Protein AF-A0A7X7RNG1-F1 (afdb_monomer_lite)

Radius of gyration: 21.71 Å; chains: 1; bounding box: 41×47×59 Å

pLDDT: mean 90.54, std 5.83, range [57.22, 97.44]

Sequence (178 aa):
MTYLRDGDGTWFGVASVVLYGDRRLVARTEVPAAERMRAEKMMSVKLIRPSDAFEFAYWEGVPGTASLDESAMLRQIRADLERIAPATWAALESLLQTLLTQAVQAGHREVETEALALLVKLRERQALWFNSQKLAFDAAMMQNNWKKAEKVAEFTKAVYSRVEDQRYFDVRKWKAGP

Structure (mmCIF, N/CA/C/O backbone):
data_AF-A0A7X7RNG1-F1
#
_entry.id   AF-A0A7X7RNG1-F1
#
loop_
_atom_site.group_PDB
_atom_site.id
_atom_site.type_symbol
_atom_site.label_atom_id
_atom_site.label_alt_id
_atom_site.label_comp_id
_atom_site.label_asym_id
_atom_site.label_entity_id
_atom_site.label_seq_id
_atom_site.pdbx_PDB_ins_code
_atom_site.Cartn_x
_atom_site.Cartn_y
_atom_site.Cartn_z
_atom_site.occupancy
_atom_site.B_iso_or_equiv
_atom_site.auth_seq_id
_atom_site.auth_comp_id
_atom_site.auth_asym_id
_atom_site.auth_atom_id
_atom_site.pdbx_PDB_model_num
ATOM 1 N N . MET A 1 1 ? -10.136 -14.679 11.842 1.00 82.56 1 MET A N 1
ATOM 2 C CA . MET A 1 1 ? -9.770 -15.524 13.001 1.00 82.56 1 MET A CA 1
ATOM 3 C C . MET A 1 1 ? -11.019 -16.229 13.505 1.00 82.56 1 MET A C 1
ATOM 5 O O . MET A 1 1 ? -12.048 -15.576 13.605 1.00 82.56 1 MET A O 1
ATOM 9 N N . THR A 1 2 ? -10.961 -17.528 13.789 1.00 89.12 2 THR A N 1
ATOM 10 C CA . THR A 1 2 ? -12.059 -18.266 14.440 1.00 89.12 2 THR A CA 1
ATOM 11 C C . THR A 1 2 ? -11.809 -18.350 15.940 1.00 89.12 2 THR A C 1
ATOM 13 O O . THR A 1 2 ? -10.657 -18.491 16.346 1.00 89.12 2 THR A O 1
ATOM 16 N N . TYR A 1 3 ? -12.857 -18.302 16.755 1.00 91.25 3 TYR A N 1
ATOM 17 C CA . TYR A 1 3 ? -12.753 -18.452 18.206 1.00 91.25 3 TYR A CA 1
ATOM 18 C C . TYR A 1 3 ? -13.979 -19.167 18.784 1.00 91.25 3 TYR A C 1
ATOM 20 O O . TYR A 1 3 ? -15.027 -19.251 18.142 1.00 91.25 3 TYR A O 1
ATOM 28 N N . LEU A 1 4 ? -13.827 -19.685 20.000 1.00 91.44 4 LEU A N 1
ATOM 29 C CA . LEU A 1 4 ? -14.927 -20.141 20.842 1.00 91.44 4 LEU A CA 1
ATOM 30 C C . LEU A 1 4 ? -15.048 -19.186 22.026 1.00 91.44 4 LEU A C 1
ATOM 32 O O . LEU A 1 4 ? -14.035 -18.704 22.538 1.00 91.44 4 LEU A O 1
ATOM 36 N N . ARG A 1 5 ? -16.279 -18.890 22.431 1.00 91.31 5 ARG A N 1
ATOM 37 C CA . ARG A 1 5 ? -16.569 -18.078 23.611 1.00 91.31 5 ARG A CA 1
ATOM 38 C C . ARG A 1 5 ? -17.561 -18.819 24.488 1.00 91.31 5 ARG A C 1
ATOM 40 O O . ARG A 1 5 ? -18.656 -19.143 24.032 1.00 91.31 5 ARG A O 1
ATOM 47 N N . ASP A 1 6 ? -17.175 -19.020 25.738 1.00 86.81 6 ASP A N 1
ATOM 48 C CA . ASP A 1 6 ? -18.048 -19.558 26.773 1.00 86.81 6 ASP A CA 1
ATOM 49 C C . ASP A 1 6 ? -18.677 -18.401 27.572 1.00 86.81 6 ASP A C 1
ATOM 51 O O . ASP A 1 6 ? -18.029 -17.387 27.846 1.00 86.81 6 ASP A O 1
ATOM 55 N N . GLY A 1 7 ? -19.975 -18.516 27.864 1.00 81.94 7 GLY A N 1
ATOM 56 C CA . GLY A 1 7 ? -20.811 -17.502 28.520 1.00 81.94 7 GLY A CA 1
ATOM 57 C C . GLY A 1 7 ? -22.215 -18.057 28.779 1.00 81.94 7 GLY A C 1
ATOM 58 O O . GLY A 1 7 ? -22.330 -19.148 29.331 1.00 81.94 7 GLY A O 1
ATOM 59 N N . ASP A 1 8 ? -23.272 -17.381 28.307 1.00 81.88 8 ASP A N 1
ATOM 60 C CA . ASP A 1 8 ? -24.675 -17.865 28.312 1.00 81.88 8 ASP A CA 1
ATOM 61 C C . ASP A 1 8 ? -24.913 -19.074 27.362 1.00 81.88 8 ASP A C 1
ATOM 63 O O . ASP A 1 8 ? -25.930 -19.176 26.679 1.00 81.88 8 ASP A O 1
ATOM 67 N N . GLY A 1 9 ? -23.926 -19.963 27.239 1.00 87.44 9 GLY A N 1
ATOM 68 C CA . GLY A 1 9 ? -23.791 -21.009 26.228 1.00 87.44 9 GLY A CA 1
ATOM 69 C C . GLY A 1 9 ? -22.425 -20.958 25.536 1.00 87.44 9 GLY A C 1
ATOM 70 O O . GLY A 1 9 ? -21.68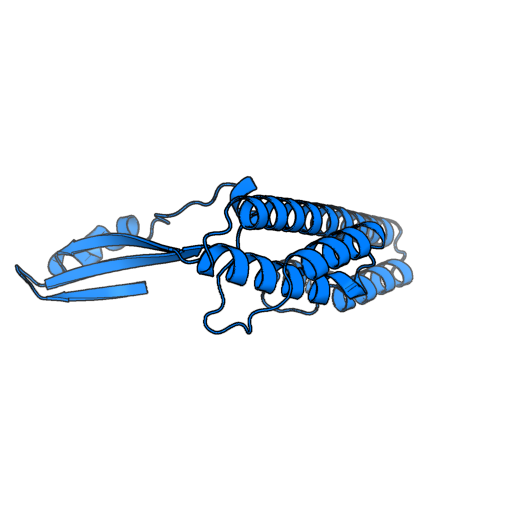2 -19.982 25.669 1.00 87.44 9 GLY A O 1
ATOM 71 N N . THR A 1 10 ? -22.091 -22.010 24.784 1.00 92.88 10 THR A N 1
ATOM 72 C CA . THR A 1 10 ? -20.878 -22.050 23.953 1.00 92.88 10 THR A CA 1
ATOM 73 C C . THR A 1 10 ? -21.188 -21.499 22.566 1.00 92.88 10 THR A C 1
ATOM 75 O O . THR A 1 10 ? -22.063 -22.003 21.855 1.00 92.88 10 THR A O 1
ATOM 78 N N . TRP A 1 11 ? -20.440 -20.477 22.166 1.00 94.88 11 TRP A N 1
ATOM 79 C CA . TRP A 1 11 ? -20.587 -19.793 20.885 1.00 94.88 11 TRP A CA 1
ATOM 80 C C . TRP A 1 11 ? -19.368 -20.037 20.007 1.00 94.88 11 TRP A C 1
ATOM 82 O O . TRP A 1 11 ? -18.230 -19.938 20.465 1.00 94.88 11 TRP A O 1
ATOM 92 N N . PHE A 1 12 ? -19.605 -20.318 18.728 1.00 93.12 12 PHE A N 1
ATOM 93 C CA . PHE A 1 12 ? -18.573 -20.313 17.700 1.00 93.12 12 PHE A CA 1
ATOM 94 C C . PHE A 1 12 ? -18.594 -18.971 16.973 1.00 93.12 12 PHE A C 1
ATOM 96 O O . PHE A 1 12 ? -19.644 -18.519 16.515 1.00 93.12 12 PHE A O 1
ATOM 103 N N . GLY A 1 13 ? -17.430 -18.335 16.868 1.00 92.06 13 GLY A N 1
ATOM 104 C CA . GLY A 1 13 ? -17.286 -16.997 16.317 1.00 92.06 13 GLY A CA 1
ATOM 105 C C . GLY A 1 13 ? -16.238 -16.903 15.217 1.00 92.06 13 GLY A C 1
ATOM 106 O O . GLY A 1 13 ? -15.207 -17.579 15.239 1.00 92.06 13 GLY A O 1
ATOM 107 N N . VAL A 1 14 ? -16.483 -16.002 14.268 1.00 91.50 14 VAL A N 1
ATOM 108 C CA . VAL A 1 14 ? -15.492 -15.521 13.303 1.00 91.50 1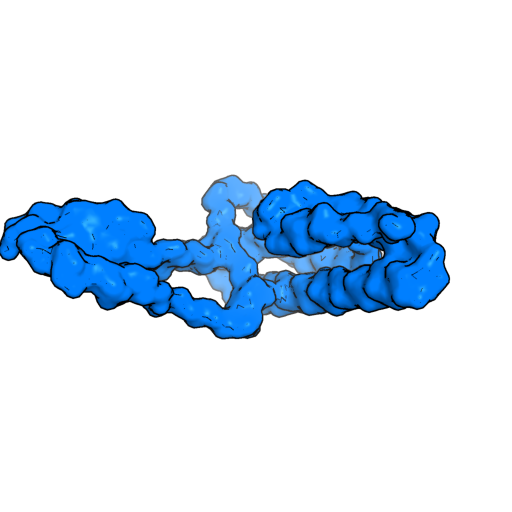4 VAL A CA 1
ATOM 109 C C . VAL A 1 14 ? -15.305 -14.026 13.528 1.00 91.50 14 VAL A C 1
ATOM 111 O O . VAL A 1 14 ? -16.267 -13.260 13.525 1.00 91.50 14 VAL A O 1
ATOM 114 N N . ALA A 1 15 ? -14.056 -13.606 13.717 1.00 90.25 15 ALA A N 1
ATOM 115 C CA . ALA A 1 15 ? -13.657 -12.209 13.810 1.00 90.25 15 ALA A CA 1
ATOM 116 C C . ALA A 1 15 ? -12.804 -11.809 12.600 1.00 90.25 15 ALA A C 1
ATOM 118 O O . ALA A 1 15 ? -11.804 -12.467 12.282 1.00 90.25 15 ALA A O 1
ATOM 119 N N . SER A 1 16 ? -13.185 -10.705 11.960 1.00 89.75 16 SER A N 1
ATOM 120 C CA . SER A 1 16 ? -12.352 -9.958 11.015 1.00 89.75 16 SER A CA 1
ATOM 121 C C . SER A 1 16 ? -11.767 -8.753 11.743 1.00 89.75 16 SER A C 1
ATOM 123 O O . SER A 1 16 ? -12.518 -7.980 12.338 1.00 89.75 16 SER A O 1
ATOM 125 N N . VAL A 1 17 ? -10.442 -8.614 11.718 1.00 88.75 17 VAL A N 1
ATOM 126 C CA . VAL A 1 17 ? -9.714 -7.538 12.401 1.00 88.75 17 VAL A CA 1
ATOM 127 C C . VAL A 1 17 ? -8.978 -6.718 11.353 1.00 88.75 17 VAL A C 1
ATOM 129 O O . VAL A 1 17 ? -8.293 -7.292 10.511 1.00 88.75 17 VAL A O 1
ATOM 132 N N . VAL A 1 18 ? -9.124 -5.397 11.416 1.00 89.56 18 VAL A N 1
ATOM 133 C CA . VAL A 1 18 ? -8.377 -4.432 10.602 1.00 89.56 18 VAL A CA 1
ATOM 134 C C . VAL A 1 18 ? -7.773 -3.397 11.541 1.00 89.56 18 VAL A C 1
ATOM 136 O O . VAL A 1 18 ? -8.473 -2.872 12.411 1.00 89.56 18 VAL A O 1
ATOM 139 N N . LEU A 1 19 ? -6.483 -3.115 11.384 1.00 89.38 19 LEU A N 1
ATOM 140 C CA . LEU A 1 19 ? -5.840 -1.973 12.025 1.00 89.38 19 LEU A CA 1
ATOM 141 C C . LEU A 1 19 ? -5.803 -0.826 11.016 1.00 89.38 19 LEU A C 1
ATOM 143 O O . LEU A 1 19 ? -5.532 -1.042 9.842 1.00 89.38 19 LEU A O 1
ATOM 147 N N . TYR A 1 20 ? -6.141 0.379 11.454 1.00 90.25 20 TYR A N 1
ATOM 148 C CA . TYR A 1 20 ? -6.076 1.574 10.622 1.00 90.25 20 TYR A CA 1
ATOM 149 C C . TYR A 1 20 ? -5.672 2.760 11.490 1.00 90.25 20 TYR A C 1
ATOM 151 O O . TYR A 1 20 ? -6.419 3.153 12.390 1.00 90.25 20 TYR A O 1
ATOM 159 N N . GLY A 1 21 ? -4.477 3.293 11.243 1.00 89.19 21 GLY A N 1
ATOM 160 C CA . GLY A 1 21 ? -3.832 4.247 12.139 1.00 89.19 21 GLY A CA 1
ATOM 161 C C . GLY A 1 21 ? -3.687 3.682 13.552 1.00 89.19 21 GLY A C 1
ATOM 162 O O . GLY A 1 21 ? -3.088 2.624 13.742 1.00 89.19 21 GLY A O 1
ATOM 163 N N . ASP A 1 22 ? -4.268 4.368 14.535 1.00 85.44 22 ASP A N 1
ATOM 164 C CA . ASP A 1 22 ? -4.345 3.952 15.943 1.00 85.44 22 ASP A CA 1
ATOM 165 C C . ASP A 1 22 ? -5.601 3.125 16.278 1.00 85.44 22 ASP A C 1
ATOM 167 O O . ASP A 1 22 ? -5.793 2.691 17.418 1.00 85.44 22 ASP A O 1
ATOM 171 N N . ARG A 1 23 ? -6.479 2.888 15.298 1.00 87.62 23 ARG A N 1
ATOM 172 C CA . ARG A 1 23 ? -7.769 2.231 15.513 1.00 87.62 23 ARG A CA 1
ATOM 173 C C . ARG A 1 23 ? -7.698 0.755 15.180 1.00 87.62 23 ARG A C 1
ATOM 175 O O . ARG A 1 23 ? -7.147 0.340 14.163 1.00 87.62 23 ARG A O 1
ATOM 182 N N . ARG A 1 24 ? -8.374 -0.044 16.004 1.00 90.25 24 ARG A N 1
ATOM 183 C CA . ARG A 1 24 ? -8.664 -1.451 15.726 1.00 90.25 24 ARG A CA 1
ATOM 184 C C . ARG A 1 24 ? -10.148 -1.616 15.437 1.00 90.25 24 ARG A C 1
ATOM 186 O O . ARG A 1 24 ? -10.982 -1.429 16.319 1.00 90.25 24 ARG A O 1
ATOM 193 N N . LEU A 1 25 ? -10.466 -2.006 14.210 1.00 90.62 25 LEU A N 1
ATOM 194 C CA . LEU A 1 25 ? -11.817 -2.328 13.771 1.00 90.62 25 LEU A CA 1
ATOM 195 C C . LEU A 1 25 ? -12.012 -3.842 13.851 1.00 90.62 25 LEU A C 1
ATOM 197 O O . LEU A 1 25 ? -11.222 -4.605 13.293 1.00 90.62 25 LEU A O 1
ATOM 201 N N . VAL A 1 26 ? -13.056 -4.281 14.557 1.00 91.38 26 VAL A N 1
ATOM 202 C CA . VAL A 1 26 ? -13.367 -5.705 14.728 1.00 91.38 26 VAL A CA 1
ATOM 203 C C . VAL A 1 26 ? -14.817 -5.963 14.339 1.00 91.38 26 VAL A C 1
ATOM 205 O O . VAL A 1 26 ? -15.736 -5.518 15.021 1.00 91.38 26 VAL A O 1
ATOM 208 N N . ALA A 1 27 ? -15.018 -6.729 13.269 1.00 91.25 27 ALA A N 1
ATOM 209 C CA . ALA A 1 27 ? -16.323 -7.266 12.902 1.00 91.25 27 ALA A CA 1
ATOM 210 C C . ALA A 1 27 ? -16.413 -8.718 13.375 1.00 91.25 27 ALA A C 1
ATOM 212 O O . ALA A 1 27 ? -15.574 -9.543 13.003 1.00 91.25 27 ALA A O 1
ATOM 213 N N . ARG A 1 28 ? -17.410 -9.023 14.211 1.00 91.25 28 ARG A N 1
ATOM 214 C CA . ARG A 1 28 ? -17.633 -10.359 14.776 1.00 91.25 28 ARG A CA 1
ATOM 215 C C . ARG A 1 28 ? -18.976 -10.902 14.325 1.00 91.25 28 ARG A C 1
ATOM 217 O O . ARG A 1 28 ? -19.973 -10.186 14.353 1.00 91.25 28 ARG A O 1
ATOM 224 N N . THR A 1 29 ? -18.997 -12.179 13.982 1.00 91.62 29 THR A N 1
ATOM 225 C CA . THR A 1 29 ? -20.226 -12.946 13.786 1.00 91.62 29 THR A CA 1
ATOM 226 C C . THR A 1 29 ? -20.138 -14.191 14.645 1.00 91.62 29 THR A C 1
ATOM 228 O O . THR A 1 29 ? -19.157 -14.928 14.554 1.00 91.62 29 THR A O 1
ATOM 231 N N . GLU A 1 30 ? -21.148 -14.403 15.484 1.00 93.12 30 GLU A N 1
ATOM 232 C CA . GLU A 1 30 ? -21.242 -15.532 16.408 1.00 93.12 30 GLU A CA 1
ATOM 233 C C . GLU A 1 30 ? -22.513 -16.335 16.124 1.00 93.12 30 GLU A C 1
ATOM 235 O O . GLU A 1 30 ? -23.550 -15.772 15.772 1.00 93.12 30 GLU A O 1
ATOM 240 N N . VAL A 1 31 ? -22.426 -17.651 16.298 1.00 94.06 31 VAL A N 1
ATOM 241 C CA . VAL A 1 31 ? -23.566 -18.576 16.299 1.00 94.06 31 VAL A CA 1
ATOM 242 C C . VAL A 1 31 ? -23.424 -19.549 17.469 1.00 94.06 31 VAL A C 1
ATOM 244 O O . VAL A 1 31 ? -22.295 -19.796 17.911 1.00 94.06 31 VAL A O 1
ATOM 247 N N . PRO A 1 32 ? -24.521 -20.138 17.974 1.00 94.81 32 PRO A N 1
ATOM 248 C CA . PRO A 1 32 ? -24.416 -21.225 18.937 1.00 94.81 32 PRO A CA 1
ATOM 249 C C . PRO A 1 32 ? -23.520 -22.330 18.373 1.00 94.81 32 PRO A C 1
ATOM 251 O O . PRO A 1 32 ? -23.663 -22.714 17.211 1.00 94.81 32 PRO A O 1
ATOM 254 N N . ALA A 1 33 ? -22.589 -22.852 19.170 1.00 93.50 33 ALA A N 1
ATOM 255 C CA . ALA A 1 33 ? -21.594 -23.805 18.678 1.00 93.50 33 ALA A CA 1
ATOM 256 C C . ALA A 1 33 ? -22.229 -25.083 18.102 1.00 93.50 33 ALA A C 1
ATOM 258 O O . ALA A 1 33 ? -21.712 -25.640 17.133 1.00 93.50 33 ALA A O 1
ATOM 259 N N . ALA A 1 34 ? -23.389 -25.486 18.633 1.00 94.19 34 ALA A N 1
ATOM 260 C CA . ALA A 1 34 ? -24.188 -26.597 18.117 1.00 94.19 34 ALA A CA 1
ATOM 261 C C . ALA A 1 34 ? -24.645 -26.397 16.655 1.00 94.19 34 ALA A C 1
ATOM 263 O O . ALA A 1 34 ? -24.812 -27.368 15.923 1.00 94.19 34 ALA A O 1
ATOM 264 N N . GLU A 1 35 ? -24.792 -25.150 16.203 1.00 93.94 35 GLU A N 1
ATOM 265 C CA . GLU A 1 35 ? -25.262 -24.798 14.857 1.00 93.94 35 GLU A CA 1
ATOM 266 C C . GLU A 1 35 ? -24.115 -24.464 13.887 1.00 93.94 35 GLU A C 1
ATOM 268 O O . GLU A 1 35 ? -24.361 -24.136 12.724 1.00 93.94 35 GLU A O 1
ATOM 273 N N . ARG A 1 36 ? -22.849 -24.579 14.321 1.00 91.25 36 ARG A N 1
ATOM 274 C CA . ARG A 1 36 ? -21.664 -24.221 13.519 1.00 91.25 36 ARG A CA 1
ATOM 275 C C . ARG A 1 36 ? -21.704 -24.813 12.111 1.00 91.25 36 ARG A C 1
ATOM 277 O O . ARG A 1 36 ? -21.492 -24.089 11.143 1.00 91.25 36 ARG A O 1
ATOM 284 N N . MET A 1 37 ? -21.964 -26.117 12.002 1.00 90.75 37 MET A N 1
ATOM 285 C CA . MET A 1 37 ? -21.961 -26.819 10.712 1.00 90.75 37 MET A CA 1
ATOM 286 C C . MET A 1 37 ? -23.040 -26.280 9.769 1.00 90.75 37 MET A C 1
ATOM 288 O O . MET A 1 37 ? -22.822 -26.196 8.565 1.00 90.75 37 MET A O 1
ATOM 292 N N . ARG A 1 38 ? -24.195 -25.867 10.306 1.00 93.06 38 ARG A N 1
ATOM 293 C CA . ARG A 1 38 ? -25.280 -25.288 9.502 1.00 93.06 38 ARG A CA 1
ATOM 294 C C . ARG A 1 38 ? -24.973 -23.853 9.079 1.00 93.06 38 ARG A C 1
ATOM 296 O O . ARG A 1 38 ? -25.357 -23.437 7.989 1.00 93.06 38 ARG A O 1
ATOM 303 N N . ALA A 1 39 ? -24.269 -23.104 9.925 1.00 90.38 39 ALA A N 1
ATOM 304 C CA . ALA A 1 39 ? -23.951 -21.699 9.699 1.00 90.38 39 ALA A CA 1
ATOM 305 C C . ALA A 1 39 ? -22.640 -21.452 8.928 1.00 90.38 39 ALA A C 1
ATOM 307 O O . ALA A 1 39 ? -22.366 -20.307 8.572 1.00 90.38 39 ALA A O 1
ATOM 308 N N . GLU A 1 40 ? -21.841 -22.484 8.639 1.00 87.69 40 GLU A N 1
ATOM 309 C CA . GLU A 1 40 ? -20.485 -22.360 8.080 1.00 87.69 40 GLU A CA 1
ATOM 310 C C . GLU A 1 40 ? -20.413 -21.434 6.855 1.00 87.69 40 GLU A C 1
ATOM 312 O O . GLU A 1 40 ? -19.618 -20.490 6.822 1.00 87.69 40 GLU A O 1
ATOM 317 N N . LYS A 1 41 ? -21.304 -21.636 5.876 1.00 87.62 41 LYS A N 1
ATOM 318 C CA . LYS A 1 41 ? -21.345 -20.812 4.659 1.00 87.62 41 LYS A CA 1
ATOM 319 C C . LYS A 1 41 ? -21.624 -19.341 4.969 1.00 87.62 41 LYS A C 1
ATOM 321 O O . LYS A 1 41 ? -20.971 -18.468 4.403 1.00 87.62 41 LYS A O 1
ATOM 326 N N . MET A 1 42 ? -22.559 -19.056 5.872 1.00 86.19 42 MET A N 1
ATOM 327 C CA . MET A 1 42 ? -22.893 -17.687 6.277 1.00 86.19 42 MET A CA 1
ATOM 328 C C . MET A 1 42 ? -21.724 -17.024 7.015 1.00 86.19 42 MET A C 1
ATOM 330 O O . MET A 1 42 ? -21.412 -15.863 6.765 1.00 86.19 42 MET A O 1
ATOM 334 N N . MET A 1 43 ? -21.032 -17.775 7.871 1.00 85.88 43 MET A N 1
ATOM 335 C CA . MET A 1 43 ? -19.886 -17.276 8.636 1.00 85.88 43 MET A CA 1
ATOM 336 C C . MET A 1 43 ? -18.621 -17.074 7.791 1.00 85.88 43 MET A C 1
ATOM 338 O O . MET A 1 43 ? -17.714 -16.362 8.215 1.00 85.88 43 MET A O 1
ATOM 342 N N . SER A 1 44 ? -18.555 -17.665 6.594 1.00 82.56 44 SER A N 1
ATOM 343 C CA . SER A 1 44 ? -17.440 -17.481 5.652 1.00 82.56 44 SER A CA 1
ATOM 344 C C . SER A 1 44 ? -17.467 -16.143 4.893 1.00 82.56 44 SER A C 1
ATOM 346 O O . SER A 1 44 ? -16.516 -15.807 4.184 1.00 82.56 44 SER A O 1
ATOM 348 N N . VAL A 1 45 ? -18.545 -15.360 5.019 1.00 83.69 45 VAL A N 1
ATOM 349 C CA . VAL A 1 45 ? -18.702 -14.088 4.303 1.00 83.69 45 VAL A CA 1
ATOM 350 C C . VAL A 1 45 ? -17.733 -13.037 4.851 1.00 83.69 45 VAL A C 1
ATOM 352 O O . VAL A 1 45 ? -17.645 -12.807 6.056 1.00 83.69 45 VAL A O 1
ATOM 355 N N . LYS A 1 46 ? -17.029 -12.336 3.952 1.00 81.31 46 LYS A N 1
ATOM 356 C CA . LYS A 1 46 ? -16.207 -11.171 4.314 1.00 81.31 46 LYS A CA 1
ATOM 357 C C . LYS A 1 46 ? -17.100 -10.048 4.849 1.00 81.31 46 LYS A C 1
ATOM 359 O O . LYS A 1 46 ? -17.863 -9.457 4.084 1.00 81.31 46 LYS A O 1
ATOM 364 N N . LEU A 1 47 ? -16.969 -9.753 6.142 1.00 83.06 47 LEU A N 1
ATOM 365 C CA . LEU A 1 47 ? -17.754 -8.726 6.841 1.00 83.06 47 LEU A CA 1
ATOM 366 C C . LEU A 1 47 ? -17.236 -7.304 6.607 1.00 83.06 47 LEU A C 1
ATOM 368 O O . LEU A 1 47 ? -17.995 -6.348 6.713 1.00 83.06 47 LEU A O 1
ATOM 372 N N . ILE A 1 48 ? -15.947 -7.163 6.296 1.00 86.31 48 ILE A N 1
ATOM 373 C CA . ILE A 1 48 ? -15.311 -5.875 6.020 1.00 86.31 48 ILE A CA 1
ATOM 374 C C . ILE A 1 48 ? -14.953 -5.836 4.538 1.00 86.31 48 ILE A C 1
ATOM 376 O O . ILE A 1 48 ? -14.306 -6.753 4.023 1.00 86.31 48 ILE A O 1
ATOM 380 N N . ARG A 1 49 ? -15.391 -4.775 3.857 1.00 86.31 49 ARG A N 1
ATOM 381 C CA . ARG A 1 49 ? -15.037 -4.478 2.468 1.00 86.31 49 ARG A CA 1
ATOM 382 C C . ARG A 1 49 ? -14.459 -3.063 2.409 1.00 86.31 49 ARG A C 1
ATOM 384 O O . ARG A 1 49 ? -15.225 -2.122 2.618 1.00 86.31 49 ARG A O 1
ATOM 391 N N . PRO A 1 50 ? -13.143 -2.905 2.196 1.00 85.19 50 PRO A N 1
ATOM 392 C CA . PRO A 1 50 ? -12.569 -1.588 1.961 1.00 85.19 50 PRO A CA 1
ATOM 393 C C . PRO A 1 50 ? -13.101 -1.022 0.639 1.00 85.19 50 PRO A C 1
ATOM 395 O O . PRO A 1 50 ? -13.417 -1.778 -0.279 1.00 85.19 50 PRO A O 1
ATOM 398 N N . SER A 1 51 ? -13.234 0.300 0.558 1.00 88.81 51 SER A N 1
ATOM 399 C CA . SER A 1 51 ? -13.422 0.983 -0.724 1.00 88.81 51 SER A CA 1
ATOM 400 C C . SER A 1 51 ? -12.081 1.111 -1.447 1.00 88.81 51 SER A C 1
ATOM 402 O O . SER A 1 51 ? -11.036 1.120 -0.801 1.00 88.81 51 SER A O 1
ATOM 404 N N . ASP A 1 52 ? -12.098 1.307 -2.763 1.00 83.94 52 ASP A N 1
ATOM 405 C CA . ASP A 1 52 ? -10.865 1.500 -3.541 1.00 83.94 52 ASP A CA 1
ATOM 406 C C . ASP A 1 52 ? -10.037 2.687 -3.014 1.00 83.94 52 ASP A C 1
ATOM 408 O O . ASP A 1 52 ? -8.820 2.610 -2.873 1.00 83.94 52 ASP A O 1
ATOM 412 N N . ALA A 1 53 ? -10.705 3.778 -2.618 1.00 84.62 53 ALA A N 1
ATOM 413 C CA . ALA A 1 53 ? -10.048 4.932 -2.002 1.00 84.62 53 ALA A CA 1
ATOM 414 C C . ALA A 1 53 ? -9.361 4.583 -0.666 1.00 84.62 53 ALA A C 1
ATOM 416 O O . ALA A 1 53 ? -8.321 5.152 -0.332 1.00 84.62 53 ALA A O 1
ATOM 417 N N . PHE A 1 54 ? -9.922 3.636 0.094 1.00 87.81 54 PHE A N 1
ATOM 418 C CA . PHE A 1 54 ? -9.328 3.176 1.345 1.00 87.81 54 PHE A CA 1
ATOM 419 C C . PHE A 1 54 ? -8.017 2.421 1.107 1.00 87.81 54 PHE A C 1
ATOM 421 O O . PHE A 1 54 ? -7.112 2.540 1.924 1.00 87.81 54 PHE A O 1
ATOM 428 N N . GLU A 1 55 ? -7.865 1.699 -0.007 1.00 86.00 55 GLU A N 1
ATOM 429 C CA . GLU A 1 55 ? -6.623 0.971 -0.308 1.00 86.00 55 GLU A CA 1
ATOM 430 C C . GLU A 1 55 ? -5.421 1.918 -0.434 1.00 86.00 55 GLU A C 1
ATOM 432 O O . GLU A 1 55 ? -4.352 1.654 0.120 1.00 86.00 55 GLU A O 1
ATOM 437 N N . PHE A 1 56 ? -5.605 3.076 -1.076 1.00 90.12 56 PHE A N 1
ATOM 438 C CA . PHE A 1 56 ? -4.555 4.093 -1.183 1.00 90.12 56 PHE A CA 1
ATOM 439 C C . PHE A 1 56 ? -4.269 4.787 0.147 1.00 90.12 56 PHE A C 1
ATOM 441 O O . PHE A 1 56 ? -3.118 5.123 0.421 1.00 90.12 56 PHE A O 1
ATOM 448 N N . ALA A 1 57 ? -5.283 4.971 0.989 1.00 91.69 57 ALA A N 1
ATOM 449 C CA . ALA A 1 57 ? -5.146 5.633 2.282 1.00 91.69 57 ALA A CA 1
ATOM 450 C C . ALA A 1 57 ? -4.707 4.689 3.414 1.00 91.69 57 ALA A C 1
ATOM 452 O O . ALA A 1 57 ? -4.339 5.159 4.483 1.00 91.69 57 ALA A O 1
ATOM 453 N N . TYR A 1 58 ? -4.744 3.370 3.221 1.00 91.31 58 TYR A N 1
ATOM 454 C CA . TYR A 1 58 ? -4.537 2.407 4.300 1.00 91.31 58 TYR A CA 1
ATOM 455 C C . TYR A 1 58 ? -3.131 2.482 4.909 1.00 91.31 58 TYR A C 1
ATOM 457 O O . TYR A 1 58 ? -2.119 2.354 4.219 1.00 91.31 58 TYR A O 1
ATOM 465 N N . TRP A 1 59 ? -3.056 2.620 6.225 1.00 92.31 59 TRP A N 1
ATOM 466 C CA . TRP A 1 59 ? -1.805 2.546 6.966 1.00 92.31 59 TRP A CA 1
ATOM 467 C C . TRP A 1 59 ? -2.068 2.011 8.371 1.00 92.31 59 TRP A C 1
ATOM 469 O O . TRP A 1 59 ? -3.167 2.163 8.910 1.00 92.31 59 TRP A O 1
ATOM 479 N N . GLU A 1 60 ? -1.051 1.400 8.969 1.00 90.31 60 GLU A N 1
ATOM 480 C CA . GLU A 1 60 ? -1.087 0.921 10.349 1.00 90.31 60 GLU A CA 1
ATOM 481 C C . GLU A 1 60 ? -0.066 1.702 11.175 1.00 90.31 60 GLU A C 1
ATOM 483 O O . GLU A 1 60 ? 1.073 1.891 10.742 1.00 90.31 60 GLU A O 1
ATOM 488 N N . GLY A 1 61 ? -0.475 2.185 12.349 1.00 84.69 61 GLY A N 1
ATOM 489 C CA . GLY A 1 61 ? 0.430 2.884 13.253 1.00 84.69 61 GLY A CA 1
ATOM 490 C C . GLY A 1 61 ? 1.425 1.931 13.906 1.00 84.69 61 GLY A C 1
ATOM 491 O O . GLY A 1 61 ? 1.057 0.837 14.336 1.00 84.69 61 GLY A O 1
ATOM 492 N N . VAL A 1 62 ? 2.681 2.368 14.022 1.00 80.19 62 VAL A N 1
ATOM 493 C CA . VAL A 1 62 ? 3.745 1.600 14.684 1.00 80.19 62 VAL A CA 1
ATOM 494 C C . VAL A 1 62 ? 3.994 2.183 16.080 1.00 80.19 62 VAL A C 1
ATOM 496 O O . VAL A 1 62 ? 4.537 3.278 16.200 1.00 80.19 62 VAL A O 1
ATOM 499 N N . PRO A 1 63 ? 3.611 1.501 17.172 1.00 72.75 63 PRO A N 1
ATOM 500 C CA . PRO A 1 63 ? 3.836 2.024 18.516 1.00 72.75 63 PRO A CA 1
ATOM 501 C C . PRO A 1 63 ? 5.327 2.252 18.797 1.00 72.75 63 PRO A C 1
ATOM 503 O O . PRO A 1 63 ? 6.168 1.451 18.395 1.00 72.75 63 PRO A O 1
ATOM 506 N N . GLY A 1 64 ? 5.653 3.310 19.544 1.00 70.00 64 GLY A N 1
ATOM 507 C CA . GLY A 1 64 ? 7.019 3.543 20.029 1.00 70.00 64 GLY A CA 1
ATOM 508 C C . GLY A 1 64 ? 7.986 4.166 19.017 1.00 70.00 64 GLY A C 1
ATOM 509 O O . GLY A 1 64 ? 9.195 4.128 19.235 1.00 70.00 64 GLY A O 1
ATOM 510 N N . THR A 1 65 ? 7.491 4.759 17.929 1.00 70.44 65 THR A N 1
ATOM 511 C CA . THR A 1 65 ? 8.309 5.604 17.050 1.00 70.44 65 THR A CA 1
ATOM 512 C C . THR A 1 65 ? 8.878 6.795 17.817 1.00 70.44 65 THR A C 1
ATOM 514 O O . THR A 1 65 ? 8.139 7.520 18.484 1.00 70.44 65 THR A O 1
ATOM 517 N N . ALA A 1 66 ? 10.191 7.016 17.706 1.00 73.38 66 ALA A N 1
ATOM 518 C CA . ALA A 1 66 ? 10.841 8.197 18.267 1.00 73.38 66 ALA A CA 1
ATOM 519 C C . ALA A 1 66 ? 10.191 9.469 17.711 1.00 73.38 66 ALA A C 1
ATOM 521 O O . ALA A 1 66 ? 9.891 9.518 16.521 1.00 73.38 66 ALA A O 1
ATOM 522 N N . SER A 1 67 ? 9.984 10.482 18.555 1.00 78.44 67 SER A N 1
ATOM 523 C CA . SER A 1 67 ? 9.482 11.791 18.123 1.00 78.44 67 SER A CA 1
ATOM 524 C C . SER A 1 67 ? 10.565 12.539 17.339 1.00 78.44 67 SER A C 1
ATOM 526 O O . SER A 1 67 ? 11.718 12.606 17.768 1.00 78.44 67 SER A O 1
ATOM 528 N N . LEU A 1 68 ? 10.200 13.063 16.172 1.00 83.94 68 LEU A N 1
ATOM 529 C CA . LEU A 1 68 ? 11.053 13.795 15.237 1.00 83.94 68 LEU A CA 1
ATOM 530 C C . LEU A 1 68 ? 10.370 15.122 14.889 1.00 83.94 68 LEU A C 1
ATOM 532 O O . LEU A 1 68 ? 9.186 15.314 15.156 1.00 83.94 68 LEU A O 1
ATOM 536 N N . ASP A 1 69 ? 11.114 16.043 14.278 1.00 91.50 69 ASP A N 1
ATOM 537 C CA . ASP A 1 69 ? 10.556 17.313 13.807 1.00 91.50 69 ASP A CA 1
ATOM 538 C C . ASP A 1 69 ? 9.618 17.087 12.603 1.00 91.50 69 ASP A C 1
ATOM 540 O O . ASP A 1 69 ? 10.063 16.922 11.461 1.00 91.50 69 ASP A O 1
ATOM 544 N N . GLU A 1 70 ? 8.308 17.117 12.867 1.00 91.31 70 GLU A N 1
ATOM 545 C CA . GLU A 1 70 ? 7.242 16.956 11.872 1.00 91.31 70 GLU A CA 1
ATOM 546 C C . GLU A 1 70 ? 7.354 17.965 10.718 1.00 91.31 70 GLU A C 1
ATOM 548 O O . GLU A 1 70 ? 7.131 17.616 9.558 1.00 91.31 70 GLU A O 1
ATOM 553 N N . SER A 1 71 ? 7.755 19.209 11.002 1.00 91.12 71 SER A N 1
ATOM 554 C CA . SER A 1 71 ? 7.866 20.267 9.989 1.00 91.12 71 SER A CA 1
ATOM 555 C C . SER A 1 71 ? 9.063 20.051 9.066 1.00 91.12 71 SER A C 1
ATOM 557 O O . SER A 1 71 ? 9.008 20.356 7.868 1.00 91.12 71 SER A O 1
ATOM 559 N N . ALA A 1 72 ? 10.173 19.538 9.597 1.00 93.19 72 ALA A N 1
ATOM 560 C CA . ALA A 1 72 ? 11.297 19.103 8.776 1.00 93.19 72 ALA A CA 1
ATOM 561 C C . ALA A 1 72 ? 10.922 17.878 7.928 1.00 93.19 72 ALA A C 1
ATOM 563 O O . ALA A 1 72 ? 11.203 17.862 6.728 1.00 93.19 72 ALA A O 1
ATOM 564 N N . MET A 1 73 ? 10.226 16.901 8.517 1.00 93.75 73 MET A N 1
ATOM 565 C CA . MET A 1 73 ? 9.782 15.696 7.815 1.00 93.75 73 MET A CA 1
ATOM 566 C C . MET A 1 73 ? 8.811 16.005 6.677 1.00 93.75 73 MET A C 1
ATOM 568 O O . MET A 1 73 ? 9.033 15.541 5.563 1.00 93.75 73 MET A O 1
ATOM 572 N N . LEU A 1 74 ? 7.791 16.838 6.900 1.00 94.75 74 LEU A N 1
ATOM 573 C CA . LEU A 1 74 ? 6.865 17.264 5.846 1.00 94.75 74 LEU A CA 1
ATOM 574 C C . LEU A 1 74 ? 7.594 17.934 4.678 1.00 94.75 74 LEU A C 1
ATOM 576 O O . LEU A 1 74 ? 7.338 17.611 3.517 1.00 94.75 74 LEU A O 1
ATOM 580 N N . ARG A 1 75 ? 8.539 18.841 4.962 1.00 93.69 75 ARG A N 1
ATOM 581 C CA . ARG A 1 75 ? 9.345 19.494 3.916 1.00 93.69 75 ARG A CA 1
ATOM 582 C C . ARG A 1 75 ? 10.169 18.483 3.121 1.00 93.69 75 ARG A C 1
ATOM 584 O O . ARG A 1 75 ? 10.181 18.561 1.893 1.00 93.69 75 ARG A O 1
ATOM 591 N N . GLN A 1 76 ? 10.803 17.533 3.806 1.00 92.81 76 GLN A N 1
ATOM 592 C CA . GLN A 1 76 ? 11.581 16.471 3.172 1.00 92.81 76 GLN A CA 1
ATOM 593 C C . GLN A 1 76 ? 10.699 15.580 2.290 1.00 92.81 76 GLN A C 1
ATOM 595 O O . GLN A 1 76 ? 11.000 15.396 1.114 1.00 92.81 76 GLN A O 1
ATOM 600 N N . ILE A 1 77 ? 9.566 15.103 2.816 1.00 94.44 77 ILE A N 1
ATOM 601 C CA . ILE A 1 77 ? 8.609 14.259 2.089 1.00 94.44 77 ILE A CA 1
ATOM 602 C C . ILE A 1 77 ? 8.117 14.970 0.829 1.00 94.44 77 ILE A C 1
ATOM 604 O O . ILE A 1 77 ? 8.106 14.371 -0.243 1.00 94.44 77 ILE A O 1
ATOM 608 N N . ARG A 1 78 ? 7.730 16.249 0.929 1.00 93.62 78 ARG A N 1
ATOM 609 C CA . ARG A 1 78 ? 7.282 17.034 -0.231 1.00 93.62 78 ARG A CA 1
ATOM 610 C C . ARG A 1 78 ? 8.377 17.123 -1.300 1.00 93.62 78 ARG A C 1
ATOM 612 O O . ARG A 1 78 ? 8.087 16.918 -2.477 1.00 93.62 78 ARG A O 1
ATOM 619 N N . ALA A 1 79 ? 9.622 17.391 -0.907 1.00 91.31 79 ALA A N 1
ATOM 620 C CA . ALA A 1 79 ? 10.746 17.478 -1.838 1.00 91.31 79 ALA A CA 1
ATOM 621 C C . ALA A 1 79 ? 11.060 16.127 -2.508 1.00 91.31 79 ALA A C 1
ATOM 623 O O . ALA A 1 79 ? 11.241 16.068 -3.728 1.00 91.31 79 ALA A O 1
ATOM 624 N N . ASP A 1 80 ? 11.073 15.041 -1.735 1.00 91.12 80 ASP A N 1
ATOM 625 C CA . ASP A 1 80 ? 11.333 13.686 -2.232 1.00 91.12 80 ASP A CA 1
ATOM 626 C C . ASP A 1 80 ? 10.218 13.188 -3.149 1.00 91.12 80 ASP A C 1
ATOM 628 O O . ASP A 1 80 ? 10.478 12.510 -4.147 1.00 91.12 80 ASP A O 1
ATOM 632 N N . LEU A 1 81 ? 8.974 13.571 -2.849 1.00 90.44 81 LEU A N 1
ATOM 633 C CA . LEU A 1 81 ? 7.838 13.263 -3.697 1.00 90.44 81 LEU A CA 1
ATOM 634 C C . LEU A 1 81 ? 7.961 13.968 -5.051 1.00 90.44 81 LEU A C 1
ATOM 636 O O . LEU A 1 81 ? 7.592 13.379 -6.054 1.00 90.44 81 LEU A O 1
ATOM 640 N N . GLU A 1 82 ? 8.502 15.181 -5.151 1.00 86.50 82 GLU A N 1
ATOM 641 C CA . GLU A 1 82 ? 8.689 15.830 -6.460 1.00 86.50 82 GLU A CA 1
ATOM 642 C C . GLU A 1 82 ? 9.867 15.248 -7.264 1.00 86.50 82 GLU A C 1
ATOM 644 O O . GLU A 1 82 ? 9.810 15.197 -8.491 1.00 86.50 82 GLU A O 1
ATOM 649 N N . ARG A 1 83 ? 10.902 14.715 -6.603 1.00 83.69 83 ARG A N 1
ATOM 650 C CA . ARG A 1 83 ? 12.095 14.125 -7.255 1.00 83.69 83 ARG A CA 1
ATOM 651 C C . ARG A 1 83 ? 12.009 12.606 -7.423 1.00 83.69 83 ARG A C 1
ATOM 653 O O . ARG A 1 83 ? 13.029 11.917 -7.432 1.00 83.69 83 ARG A O 1
ATOM 660 N N . ILE A 1 84 ? 10.792 12.078 -7.507 1.00 77.69 84 ILE A N 1
ATOM 661 C CA . ILE A 1 84 ? 10.530 10.671 -7.226 1.00 77.69 84 ILE A CA 1
ATOM 662 C C . ILE A 1 84 ? 11.224 9.723 -8.215 1.00 77.69 84 ILE A C 1
ATOM 664 O O . ILE A 1 84 ? 10.996 9.766 -9.424 1.00 77.69 84 ILE A O 1
ATOM 668 N N . ALA A 1 85 ? 12.045 8.821 -7.683 1.00 85.56 85 ALA A N 1
ATOM 669 C CA . ALA A 1 85 ? 12.610 7.703 -8.423 1.00 85.56 85 ALA A CA 1
ATOM 670 C C . ALA A 1 85 ? 12.090 6.396 -7.809 1.00 85.56 85 ALA A C 1
ATOM 672 O O . ALA A 1 85 ? 11.942 6.328 -6.588 1.00 85.56 85 ALA A O 1
ATOM 673 N N . PRO A 1 86 ? 11.859 5.331 -8.598 1.00 87.50 86 PRO A N 1
ATOM 674 C CA . PRO A 1 86 ? 11.353 4.066 -8.063 1.00 87.50 86 PRO A CA 1
ATOM 675 C C . PRO A 1 86 ? 12.171 3.503 -6.888 1.00 87.50 86 PRO A C 1
ATOM 677 O O . PRO A 1 86 ? 11.619 2.917 -5.962 1.00 87.50 86 PRO A O 1
ATOM 680 N N . ALA A 1 87 ? 13.484 3.752 -6.882 1.00 86.31 87 ALA A N 1
ATOM 681 C CA . ALA A 1 87 ? 14.389 3.323 -5.819 1.00 86.31 87 ALA A CA 1
ATOM 682 C C . ALA A 1 87 ? 14.136 4.000 -4.454 1.00 86.31 87 ALA A C 1
ATOM 684 O O . ALA A 1 87 ? 14.516 3.440 -3.429 1.00 86.31 87 ALA A O 1
ATOM 685 N N . THR A 1 88 ? 13.513 5.184 -4.409 1.00 88.94 88 THR A N 1
ATOM 686 C CA . THR A 1 88 ? 13.315 5.946 -3.159 1.00 88.94 88 THR A CA 1
ATOM 687 C C . THR A 1 88 ? 11.947 5.724 -2.516 1.00 88.94 88 THR A C 1
ATOM 689 O O . THR A 1 88 ? 11.747 6.098 -1.362 1.00 88.94 88 THR A O 1
ATOM 692 N N . TRP A 1 89 ? 11.008 5.074 -3.210 1.00 91.44 89 TRP A N 1
ATOM 693 C CA . TRP A 1 89 ? 9.634 4.880 -2.732 1.00 91.44 89 TRP A CA 1
ATOM 694 C C . TRP A 1 89 ? 9.541 4.164 -1.394 1.00 91.44 89 TRP A C 1
ATOM 696 O O . TRP A 1 89 ? 8.803 4.595 -0.516 1.00 91.44 89 TRP A O 1
ATOM 706 N N . ALA A 1 90 ? 10.314 3.094 -1.235 1.00 88.12 90 ALA A N 1
ATOM 707 C CA . ALA A 1 90 ? 10.344 2.288 -0.024 1.00 88.12 90 ALA A CA 1
ATOM 708 C C . ALA A 1 90 ? 10.756 3.103 1.218 1.00 88.12 90 ALA A C 1
ATOM 710 O O . ALA A 1 90 ? 10.214 2.887 2.306 1.00 88.12 90 ALA A O 1
ATOM 711 N N . ALA A 1 91 ? 11.703 4.031 1.050 1.00 89.50 91 ALA A N 1
ATOM 712 C CA . ALA A 1 91 ? 12.156 4.932 2.104 1.00 89.50 91 ALA A CA 1
ATOM 713 C C . ALA A 1 91 ? 11.130 6.044 2.368 1.00 89.50 91 ALA A C 1
ATOM 715 O O . ALA A 1 91 ? 10.811 6.323 3.521 1.00 89.50 91 ALA A O 1
ATOM 716 N N . LEU A 1 92 ? 10.558 6.623 1.307 1.00 93.06 92 LEU A N 1
ATOM 717 C CA . LEU A 1 92 ? 9.547 7.674 1.413 1.00 93.06 92 LEU A CA 1
ATOM 718 C C . LEU A 1 92 ? 8.263 7.182 2.101 1.00 93.06 92 LEU A C 1
ATOM 720 O O . LEU A 1 92 ? 7.720 7.884 2.949 1.00 93.06 92 LEU A O 1
ATOM 724 N N . GLU A 1 93 ? 7.804 5.965 1.795 1.00 91.88 93 GLU A N 1
ATOM 725 C CA . GLU A 1 93 ? 6.649 5.357 2.469 1.00 91.88 93 GLU A CA 1
ATOM 726 C C . GLU A 1 93 ? 6.923 5.122 3.960 1.00 91.88 93 GLU A C 1
ATOM 728 O O . GLU A 1 93 ? 6.070 5.415 4.793 1.00 91.88 93 GLU A O 1
ATOM 733 N N . SER A 1 94 ? 8.133 4.675 4.316 1.00 90.25 94 SER A N 1
ATOM 734 C CA . SER A 1 94 ? 8.526 4.520 5.722 1.00 90.25 94 SER A CA 1
ATOM 735 C C . SER A 1 94 ? 8.555 5.861 6.462 1.00 90.25 94 SER A C 1
ATOM 737 O O . SER A 1 94 ? 8.136 5.930 7.614 1.00 90.25 94 SER A O 1
ATOM 739 N N . LEU A 1 95 ? 9.026 6.929 5.812 1.00 92.44 95 LEU A N 1
ATOM 740 C CA . LEU A 1 95 ? 9.044 8.271 6.394 1.00 92.44 95 LEU A CA 1
ATOM 741 C C . LEU A 1 95 ? 7.622 8.817 6.604 1.00 92.44 95 LEU A C 1
ATOM 743 O O . LEU A 1 95 ? 7.328 9.379 7.658 1.00 92.44 95 LEU A O 1
ATOM 747 N N . LEU A 1 96 ? 6.728 8.592 5.635 1.00 94.31 96 LEU A N 1
ATOM 748 C CA . LEU A 1 96 ? 5.303 8.924 5.733 1.00 94.31 96 LEU A CA 1
ATOM 749 C C . LEU A 1 96 ? 4.604 8.166 6.868 1.00 94.31 96 LEU A C 1
ATOM 751 O O . LEU A 1 96 ? 3.847 8.773 7.618 1.00 94.31 96 LEU A O 1
ATOM 755 N N . GLN A 1 97 ? 4.875 6.867 7.029 1.00 92.31 97 GLN A N 1
ATOM 756 C CA . GLN A 1 97 ? 4.319 6.065 8.126 1.00 92.31 97 GLN A CA 1
ATOM 757 C C . GLN A 1 97 ? 4.774 6.571 9.499 1.00 92.31 97 GLN A C 1
ATOM 759 O O . GLN A 1 97 ? 3.960 6.650 10.422 1.00 92.31 97 GLN A O 1
ATOM 764 N N . THR A 1 98 ? 6.044 6.963 9.633 1.00 92.50 98 THR A N 1
ATOM 765 C CA . THR A 1 98 ? 6.559 7.578 10.866 1.00 92.50 98 THR A CA 1
ATOM 766 C C . THR A 1 98 ? 5.849 8.898 11.159 1.00 92.50 98 THR A C 1
ATOM 768 O O . THR A 1 98 ? 5.385 9.090 12.280 1.00 92.50 98 THR A O 1
ATOM 771 N N . LEU A 1 99 ? 5.697 9.774 10.155 1.00 94.06 99 LEU A N 1
ATOM 772 C CA . LEU A 1 99 ? 4.997 11.053 10.315 1.00 94.06 99 LEU A CA 1
ATOM 773 C C . LEU A 1 99 ? 3.532 10.857 10.720 1.00 94.06 99 LEU A C 1
ATOM 775 O O . LEU A 1 99 ? 3.064 11.493 11.656 1.00 94.06 99 LEU A O 1
ATOM 779 N N . LEU A 1 100 ? 2.816 9.960 10.036 1.00 94.56 100 LEU A N 1
ATOM 780 C CA . LEU A 1 100 ? 1.420 9.635 10.341 1.00 94.56 100 LEU A CA 1
ATOM 781 C C . LEU A 1 100 ? 1.267 9.109 11.768 1.00 94.56 100 LEU A C 1
ATOM 783 O O . LEU A 1 100 ? 0.379 9.536 12.502 1.00 94.56 100 LEU A O 1
ATOM 787 N N . THR A 1 101 ? 2.164 8.213 12.178 1.00 92.75 101 THR A N 1
ATOM 788 C CA . THR A 1 101 ? 2.164 7.651 13.529 1.00 92.75 101 THR A CA 1
ATOM 789 C C . THR A 1 101 ? 2.372 8.738 14.584 1.00 92.75 101 THR A C 1
ATOM 791 O O . THR A 1 101 ? 1.616 8.787 15.554 1.00 92.75 101 THR A O 1
ATOM 794 N N . GLN A 1 102 ? 3.350 9.628 14.386 1.00 92.38 102 GLN A N 1
ATOM 795 C CA . GLN A 1 102 ? 3.615 10.755 15.287 1.00 92.38 102 GLN A CA 1
ATOM 796 C C . GLN A 1 102 ? 2.426 11.713 15.362 1.00 92.38 102 GLN A C 1
ATOM 798 O O . GLN A 1 102 ? 1.952 12.005 16.458 1.00 92.38 102 GLN A O 1
ATOM 803 N N . ALA A 1 103 ? 1.893 12.123 14.209 1.00 92.56 103 ALA A N 1
ATOM 804 C CA . ALA A 1 103 ? 0.788 13.068 14.137 1.00 92.56 103 ALA A CA 1
ATOM 805 C C . ALA A 1 103 ? -0.468 12.532 14.838 1.00 92.56 103 ALA A C 1
ATOM 807 O O . ALA A 1 103 ? -1.128 13.266 15.573 1.00 92.56 103 ALA A O 1
ATOM 808 N N . VAL A 1 104 ? -0.780 11.241 14.674 1.00 92.06 104 VAL A N 1
ATOM 809 C CA . VAL A 1 104 ? -1.908 10.610 15.375 1.00 92.06 104 VAL A CA 1
ATOM 810 C C . VAL A 1 104 ? -1.662 10.525 16.879 1.00 92.06 104 VAL A C 1
ATOM 812 O O . VAL A 1 104 ? -2.553 10.873 17.651 1.00 92.06 104 VAL A O 1
ATOM 815 N N . GLN A 1 105 ? -0.464 10.119 17.309 1.00 90.00 105 GLN A N 1
ATOM 816 C CA . GLN A 1 105 ? -0.118 10.035 18.735 1.00 90.00 105 GLN A CA 1
ATOM 817 C C . GLN A 1 105 ? -0.145 11.405 19.427 1.00 90.00 105 GLN A C 1
ATOM 819 O O . GLN A 1 105 ? -0.576 11.500 20.574 1.00 90.00 105 GLN A O 1
ATOM 824 N N . ALA A 1 106 ? 0.282 12.461 18.732 1.00 90.12 106 ALA A N 1
ATOM 825 C CA . ALA A 1 106 ? 0.266 13.836 19.226 1.00 90.12 106 ALA A CA 1
ATOM 826 C C . ALA A 1 106 ? -1.097 14.537 19.053 1.00 90.12 106 ALA A C 1
ATOM 828 O O . ALA A 1 106 ? -1.320 15.611 19.610 1.00 90.12 106 ALA A O 1
ATOM 829 N N . GLY A 1 107 ? -2.029 13.949 18.294 1.00 90.81 107 GLY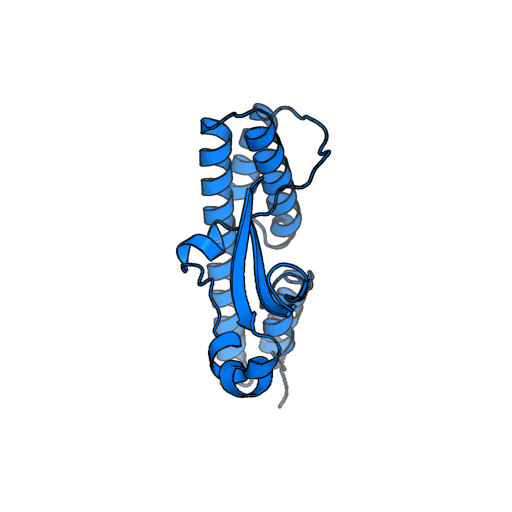 A N 1
ATOM 830 C CA . GLY A 1 107 ? -3.328 14.551 17.982 1.00 90.81 107 GLY A CA 1
ATOM 831 C C . GLY A 1 107 ? -3.265 15.708 16.973 1.00 90.81 107 GLY A C 1
ATOM 832 O O . GLY A 1 107 ? -4.212 16.492 16.878 1.00 90.81 107 GLY A O 1
ATOM 833 N N . HIS A 1 108 ? -2.181 15.824 16.204 1.00 93.75 108 HIS A N 1
ATOM 834 C CA . HIS A 1 108 ? -1.964 16.865 15.198 1.00 93.75 108 HIS A CA 1
ATOM 835 C C . HIS A 1 108 ? -2.750 16.576 13.906 1.00 93.75 108 HIS A C 1
ATOM 837 O O . HIS A 1 108 ? -2.213 16.103 12.904 1.00 93.75 108 HIS A O 1
ATOM 843 N N . ARG A 1 109 ? -4.054 16.882 13.918 1.00 93.56 109 ARG A N 1
ATOM 844 C CA . ARG A 1 109 ? -4.994 16.562 12.823 1.00 93.56 109 ARG A CA 1
ATOM 845 C C . ARG A 1 109 ? -4.622 17.144 11.459 1.00 93.56 109 ARG A C 1
ATOM 847 O O . ARG A 1 109 ? -4.875 16.505 10.438 1.00 93.56 109 ARG A O 1
ATOM 854 N N . GLU A 1 110 ? -4.045 18.341 11.422 1.00 94.94 110 GLU A N 1
ATOM 855 C CA . GLU A 1 110 ? -3.633 18.976 10.163 1.00 94.94 110 GLU A CA 1
ATOM 856 C C . GLU A 1 110 ? -2.476 18.209 9.512 1.00 94.94 110 GLU A C 1
ATOM 858 O O . GLU A 1 110 ? -2.545 17.869 8.331 1.00 94.94 110 GLU A O 1
ATOM 863 N N . VAL A 1 111 ? -1.467 17.845 10.310 1.00 95.19 111 VAL A N 1
ATOM 864 C CA . VAL A 1 111 ? -0.313 17.050 9.871 1.00 95.19 111 VAL A CA 1
ATOM 865 C C . VAL A 1 111 ? -0.746 15.646 9.455 1.00 95.19 111 VAL A C 1
ATOM 867 O O . VAL A 1 111 ? -0.316 15.164 8.410 1.00 95.19 111 VAL A O 1
ATOM 870 N N . GLU A 1 112 ? -1.640 15.009 10.220 1.00 94.50 112 GLU A N 1
ATOM 871 C CA . GLU A 1 112 ? -2.233 13.709 9.875 1.00 94.50 112 GLU A CA 1
ATOM 872 C C . GLU A 1 112 ? -2.903 13.758 8.493 1.00 94.50 112 GLU A C 1
ATOM 874 O O . GLU A 1 112 ? -2.615 12.931 7.627 1.00 94.50 112 GLU A O 1
ATOM 879 N N . THR A 1 113 ? -3.767 14.754 8.273 1.00 95.25 113 THR A N 1
ATOM 880 C CA . THR A 1 113 ? -4.510 14.924 7.015 1.00 95.25 113 THR A CA 1
ATOM 881 C C . THR A 1 113 ? -3.559 15.131 5.840 1.00 95.25 113 THR A C 1
ATOM 883 O O . THR A 1 113 ? -3.726 14.523 4.780 1.00 95.25 113 THR A O 1
ATOM 886 N N . GLU A 1 114 ? -2.538 15.967 6.022 1.00 96.12 114 GLU A N 1
ATOM 887 C CA . GLU A 1 114 ? -1.573 16.250 4.970 1.00 96.12 114 GLU A CA 1
ATOM 888 C C . GLU A 1 114 ? -0.695 15.034 4.647 1.00 96.12 114 GLU A C 1
ATOM 890 O O . GLU A 1 114 ? -0.530 14.673 3.478 1.00 96.12 114 GLU A O 1
ATOM 895 N N . ALA A 1 115 ? -0.166 14.363 5.670 1.00 95.81 115 ALA A N 1
ATOM 896 C CA . ALA A 1 115 ? 0.642 13.164 5.499 1.00 95.81 115 ALA A CA 1
ATOM 897 C C . ALA A 1 115 ? -0.155 12.050 4.802 1.00 95.81 115 ALA A C 1
ATOM 899 O O . ALA A 1 115 ? 0.376 11.364 3.925 1.00 95.81 115 ALA A O 1
ATOM 900 N N . LEU A 1 116 ? -1.448 11.915 5.115 1.00 95.69 116 LEU A N 1
ATOM 901 C CA . LEU A 1 116 ? -2.332 10.953 4.460 1.00 95.69 116 LEU A CA 1
ATOM 902 C C . LEU A 1 116 ? -2.523 11.282 2.974 1.00 95.69 116 LEU A C 1
ATOM 904 O O . LEU A 1 116 ? -2.420 10.394 2.127 1.00 95.69 116 LEU A O 1
ATOM 908 N N . ALA A 1 117 ? -2.736 12.555 2.634 1.00 96.06 117 ALA A N 1
ATOM 909 C CA . ALA A 1 117 ? -2.842 12.990 1.242 1.00 96.06 117 ALA A CA 1
ATOM 910 C C . ALA A 1 117 ? -1.544 12.723 0.453 1.00 96.06 117 ALA A C 1
ATOM 912 O O . ALA A 1 117 ? -1.587 12.288 -0.701 1.00 96.06 117 ALA A O 1
ATOM 913 N N . LEU A 1 118 ? -0.381 12.928 1.079 1.00 96.50 118 LEU A N 1
ATOM 914 C CA . LEU A 1 118 ? 0.922 12.629 0.478 1.00 96.50 118 LEU A CA 1
ATOM 915 C C . LEU A 1 118 ? 1.138 11.119 0.281 1.00 96.50 118 LEU A C 1
ATOM 917 O O . LEU A 1 118 ? 1.679 10.719 -0.753 1.00 96.50 118 LEU A O 1
ATOM 921 N N . LEU A 1 119 ? 0.673 10.279 1.213 1.00 95.88 119 LEU A N 1
ATOM 922 C CA . LEU A 1 119 ? 0.694 8.819 1.076 1.00 95.88 119 LEU A CA 1
ATOM 923 C C . LEU A 1 119 ? -0.167 8.340 -0.098 1.00 95.88 119 LEU A C 1
ATOM 925 O O . LEU A 1 119 ? 0.291 7.528 -0.905 1.00 95.88 119 LEU A O 1
ATOM 929 N N . VAL A 1 120 ? -1.380 8.880 -0.232 1.00 95.56 120 VAL A N 1
ATOM 930 C CA . VAL A 1 120 ? -2.263 8.591 -1.372 1.00 95.56 120 VAL A CA 1
ATOM 931 C C . VAL A 1 120 ? -1.571 8.973 -2.683 1.00 95.56 120 VAL A C 1
ATOM 933 O O . VAL A 1 120 ? -1.411 8.123 -3.560 1.00 95.56 120 VAL A O 1
ATOM 936 N N . LYS A 1 121 ? -1.043 10.202 -2.782 1.00 95.25 121 LYS A N 1
ATOM 937 C CA . LYS A 1 121 ? -0.329 10.695 -3.975 1.00 95.25 121 LYS A CA 1
ATOM 938 C C . LYS A 1 121 ? 0.891 9.831 -4.329 1.00 95.25 121 LYS A C 1
ATOM 940 O O . LYS A 1 121 ? 1.162 9.594 -5.508 1.00 95.25 121 LYS A O 1
ATOM 945 N N . LEU A 1 122 ? 1.639 9.344 -3.334 1.00 94.81 122 LEU A N 1
ATOM 946 C CA . LEU A 1 122 ? 2.740 8.398 -3.546 1.00 94.81 122 LEU A CA 1
ATOM 947 C C . LEU A 1 122 ? 2.233 7.109 -4.202 1.00 94.81 122 LEU A C 1
ATOM 949 O O . LEU A 1 122 ? 2.766 6.683 -5.229 1.00 94.81 122 LEU A O 1
ATOM 953 N N . ARG A 1 123 ? 1.201 6.493 -3.630 1.00 93.69 123 ARG A N 1
ATOM 954 C CA . ARG A 1 123 ? 0.686 5.198 -4.090 1.00 93.69 123 ARG A CA 1
ATOM 955 C C . ARG A 1 123 ? 0.010 5.275 -5.455 1.00 93.69 123 ARG A C 1
ATOM 957 O O . ARG A 1 123 ? 0.205 4.365 -6.259 1.00 93.69 123 ARG A O 1
ATOM 964 N N . GLU A 1 124 ? -0.679 6.369 -5.768 1.00 93.44 124 GLU A N 1
ATOM 965 C CA . GLU A 1 124 ? -1.195 6.644 -7.118 1.00 93.44 124 GLU A CA 1
ATOM 966 C C . GLU A 1 124 ? -0.066 6.652 -8.159 1.00 93.44 124 GLU A C 1
ATOM 968 O O . GLU A 1 124 ? -0.160 6.000 -9.202 1.00 93.44 124 GLU A O 1
ATOM 973 N N . ARG A 1 125 ? 1.051 7.329 -7.858 1.00 93.25 125 ARG A N 1
ATOM 974 C CA . ARG A 1 125 ? 2.225 7.368 -8.744 1.00 93.25 125 ARG A CA 1
ATOM 975 C C . ARG A 1 125 ? 2.877 5.999 -8.902 1.00 93.25 125 ARG A C 1
ATOM 977 O O . ARG A 1 125 ? 3.238 5.627 -10.018 1.00 93.25 125 ARG A O 1
ATOM 984 N N . GLN A 1 126 ? 2.999 5.236 -7.816 1.00 93.94 126 GLN A N 1
ATOM 985 C CA . GLN A 1 126 ? 3.499 3.863 -7.882 1.00 93.94 126 GLN A CA 1
ATOM 986 C C . GLN A 1 126 ? 2.587 2.981 -8.753 1.00 93.94 126 GLN A C 1
ATOM 988 O O . GLN A 1 126 ? 3.081 2.221 -9.582 1.00 93.94 126 GLN A O 1
ATOM 993 N N . ALA A 1 127 ? 1.263 3.081 -8.593 1.00 93.06 127 ALA A N 1
ATOM 994 C CA . ALA A 1 127 ? 0.298 2.317 -9.383 1.00 93.06 127 ALA A CA 1
ATOM 995 C C . ALA A 1 127 ? 0.389 2.664 -10.876 1.00 93.06 127 ALA A C 1
ATOM 997 O O . ALA A 1 127 ? 0.495 1.768 -11.715 1.00 93.06 127 ALA A O 1
ATOM 998 N N . LEU A 1 128 ? 0.433 3.957 -11.212 1.00 94.31 128 LEU A N 1
ATOM 999 C CA . LEU A 1 128 ? 0.601 4.425 -12.588 1.00 94.31 128 LEU A CA 1
ATOM 1000 C C . LEU A 1 128 ? 1.911 3.921 -13.203 1.00 94.31 128 LEU A C 1
ATOM 1002 O O . LEU A 1 128 ? 1.922 3.426 -14.333 1.00 94.31 128 LEU A O 1
ATOM 1006 N N . TRP A 1 129 ? 3.011 3.990 -12.453 1.00 95.44 129 TRP A N 1
ATOM 1007 C CA . TRP A 1 129 ? 4.296 3.493 -12.925 1.00 95.44 129 TRP A CA 1
ATOM 1008 C C . TRP A 1 129 ? 4.279 1.978 -13.144 1.00 95.44 129 TRP A C 1
ATOM 1010 O O . TRP A 1 129 ? 4.681 1.523 -14.215 1.00 95.44 129 TRP A O 1
ATOM 1020 N N . PHE A 1 130 ? 3.757 1.194 -12.199 1.00 95.75 130 PHE A N 1
ATOM 1021 C CA . PHE A 1 130 ? 3.641 -0.258 -12.354 1.00 95.75 130 PHE A CA 1
ATOM 1022 C C . PHE A 1 130 ? 2.813 -0.635 -13.588 1.00 95.75 130 PHE A C 1
ATOM 1024 O O . PHE A 1 130 ? 3.237 -1.467 -14.390 1.00 95.75 130 PHE A O 1
ATOM 1031 N N . ASN A 1 131 ? 1.678 0.038 -13.794 1.00 96.12 131 ASN A N 1
ATOM 1032 C CA . ASN A 1 131 ? 0.839 -0.160 -14.974 1.00 96.12 131 ASN A CA 1
ATOM 1033 C C . ASN A 1 131 ? 1.596 0.163 -16.270 1.00 96.12 131 ASN A C 1
ATOM 1035 O O . ASN A 1 131 ? 1.490 -0.584 -17.241 1.00 96.12 131 ASN A O 1
ATOM 1039 N N . SER A 1 132 ? 2.418 1.218 -16.282 1.00 96.56 132 SER A N 1
ATOM 1040 C CA . SER A 1 132 ? 3.262 1.531 -17.442 1.00 96.56 132 SER A CA 1
ATOM 1041 C C . SER A 1 132 ? 4.325 0.458 -17.713 1.00 96.56 132 SER A C 1
ATOM 1043 O O . SER A 1 132 ? 4.560 0.120 -18.873 1.00 96.56 132 SER A O 1
ATOM 1045 N N . GLN A 1 133 ? 4.926 -0.131 -16.670 1.00 97.12 133 GLN A N 1
ATOM 1046 C CA . GLN A 1 133 ? 5.873 -1.239 -16.833 1.00 97.12 133 GLN A CA 1
ATOM 1047 C C . GLN A 1 133 ? 5.182 -2.490 -17.368 1.00 97.12 133 GLN A C 1
ATOM 1049 O O . GLN A 1 133 ? 5.720 -3.149 -18.255 1.00 97.12 133 GLN A O 1
ATOM 1054 N N . LYS A 1 134 ? 3.968 -2.782 -16.890 1.00 96.88 134 LYS A N 1
ATOM 1055 C CA . LYS A 1 134 ? 3.167 -3.904 -17.385 1.00 96.88 134 LYS A CA 1
ATOM 1056 C C . LYS A 1 134 ? 2.874 -3.755 -18.879 1.00 96.88 134 LYS A C 1
ATOM 1058 O O . LYS A 1 134 ? 3.158 -4.665 -19.647 1.00 96.88 134 LYS A O 1
ATOM 1063 N N . LEU A 1 135 ? 2.421 -2.575 -19.307 1.00 97.44 135 LEU A N 1
ATOM 1064 C CA . LEU A 1 135 ? 2.192 -2.282 -20.726 1.00 97.44 135 LEU A CA 1
ATOM 1065 C C . LEU A 1 135 ? 3.477 -2.396 -21.559 1.00 97.44 135 LEU A C 1
ATOM 1067 O O . LEU A 1 135 ? 3.450 -2.922 -22.670 1.00 97.44 135 LEU A O 1
ATOM 1071 N N . ALA A 1 136 ? 4.613 -1.924 -21.036 1.00 97.12 136 ALA A N 1
ATOM 1072 C CA . ALA A 1 136 ? 5.900 -2.030 -21.719 1.00 97.12 136 ALA A CA 1
ATOM 1073 C C . ALA A 1 136 ? 6.375 -3.487 -21.859 1.00 97.12 136 ALA A C 1
ATOM 1075 O O . ALA A 1 136 ? 6.951 -3.840 -22.893 1.00 97.12 136 ALA A O 1
ATOM 1076 N N . PHE A 1 137 ? 6.129 -4.318 -20.843 1.00 97.38 137 PHE A N 1
ATOM 1077 C CA . PHE A 1 137 ? 6.384 -5.756 -20.872 1.00 97.38 137 PHE A CA 1
ATOM 1078 C C . PHE A 1 137 ? 5.497 -6.445 -21.915 1.00 97.38 137 PHE A C 1
ATOM 1080 O O . PHE A 1 137 ? 6.023 -7.094 -22.819 1.00 97.38 137 PHE A O 1
ATOM 1087 N N . ASP A 1 138 ? 4.181 -6.231 -21.853 1.00 96.44 138 ASP A N 1
ATOM 1088 C CA . ASP A 1 138 ? 3.206 -6.831 -22.771 1.00 96.44 138 ASP A CA 1
ATOM 1089 C C . ASP A 1 138 ? 3.510 -6.445 -24.228 1.00 96.44 138 ASP A C 1
ATOM 1091 O O . ASP A 1 138 ? 3.568 -7.303 -25.109 1.00 96.44 138 ASP A O 1
ATOM 1095 N N . ALA A 1 139 ? 3.823 -5.171 -24.489 1.00 97.38 139 ALA A N 1
ATOM 1096 C CA . ALA A 1 139 ? 4.213 -4.706 -25.819 1.00 97.38 139 ALA A CA 1
ATOM 1097 C C . ALA A 1 139 ? 5.511 -5.362 -26.324 1.00 97.38 139 ALA A C 1
ATOM 1099 O O . ALA A 1 139 ? 5.622 -5.675 -27.509 1.00 97.38 139 ALA A O 1
ATOM 1100 N N . ALA A 1 140 ? 6.499 -5.580 -25.448 1.00 96.56 140 ALA A N 1
ATOM 1101 C CA . ALA A 1 140 ? 7.734 -6.271 -25.814 1.00 96.56 140 ALA A CA 1
ATOM 1102 C C . ALA A 1 140 ? 7.490 -7.758 -26.122 1.00 96.56 140 ALA A C 1
ATOM 1104 O O . ALA A 1 140 ? 8.054 -8.267 -27.090 1.00 96.56 140 ALA A O 1
ATOM 1105 N N . MET A 1 141 ? 6.617 -8.422 -25.356 1.00 96.00 141 MET A N 1
ATOM 1106 C CA . MET A 1 141 ? 6.187 -9.802 -25.610 1.00 96.00 141 MET A CA 1
ATOM 1107 C C . MET A 1 141 ? 5.463 -9.923 -26.957 1.00 96.00 141 MET A C 1
ATOM 1109 O O . MET A 1 141 ? 5.816 -10.777 -27.762 1.00 96.00 141 MET A O 1
ATOM 1113 N N . MET A 1 142 ? 4.520 -9.022 -27.260 1.00 95.12 142 MET A N 1
ATOM 1114 C CA . MET A 1 142 ? 3.795 -9.011 -28.543 1.00 95.12 142 MET A CA 1
ATOM 1115 C C . MET A 1 142 ? 4.714 -8.797 -29.756 1.00 95.12 142 MET A C 1
ATOM 1117 O O . MET A 1 142 ? 4.407 -9.246 -30.857 1.00 95.12 142 MET A O 1
ATOM 1121 N N . GLN A 1 143 ? 5.847 -8.118 -29.565 1.00 95.62 143 GLN A N 1
ATOM 1122 C CA . GLN A 1 143 ? 6.864 -7.894 -30.597 1.00 95.62 143 GLN A CA 1
ATOM 1123 C C . GLN A 1 143 ? 7.903 -9.026 -30.678 1.00 95.62 143 GLN A C 1
ATOM 1125 O O . GLN A 1 143 ? 8.873 -8.897 -31.424 1.00 95.62 143 GLN A O 1
ATOM 1130 N N . ASN A 1 144 ? 7.750 -10.106 -29.899 1.00 94.44 144 ASN A N 1
ATOM 1131 C CA . ASN A 1 144 ? 8.750 -11.167 -29.716 1.00 94.44 144 ASN A CA 1
ATOM 1132 C C . ASN A 1 144 ? 10.134 -10.630 -29.291 1.00 94.44 144 ASN A C 1
ATOM 1134 O O . ASN A 1 144 ? 11.176 -11.231 -29.558 1.00 94.44 144 ASN A O 1
ATOM 1138 N N . ASN A 1 145 ? 10.170 -9.469 -28.628 1.00 95.62 145 ASN A N 1
ATOM 1139 C CA . ASN A 1 145 ? 11.397 -8.854 -28.138 1.00 95.62 145 ASN A CA 1
ATOM 1140 C C . ASN A 1 145 ? 11.674 -9.312 -26.702 1.00 95.62 145 ASN A C 1
ATOM 1142 O O . ASN A 1 145 ? 11.558 -8.545 -25.740 1.00 95.62 145 ASN A O 1
ATOM 1146 N N . TRP A 1 146 ? 12.065 -10.581 -26.571 1.00 94.69 146 TRP A N 1
ATOM 1147 C CA . TRP A 1 146 ? 12.274 -11.242 -25.280 1.00 94.69 146 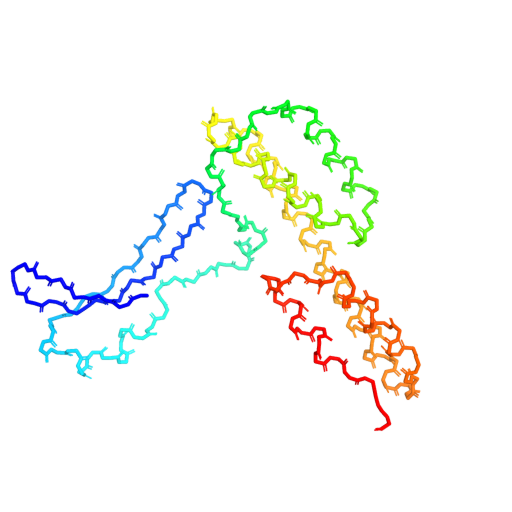TRP A CA 1
ATOM 1148 C C . TRP A 1 146 ? 13.312 -10.533 -24.406 1.00 94.69 146 TRP A C 1
ATOM 1150 O O . TRP A 1 146 ? 13.095 -10.375 -23.209 1.00 94.69 146 TRP A O 1
ATOM 1160 N N . LYS A 1 147 ? 14.390 -10.003 -25.006 1.00 94.75 147 LYS A N 1
ATOM 1161 C CA . LYS A 1 147 ? 15.425 -9.240 -24.283 1.00 94.75 147 LYS A CA 1
ATOM 1162 C C . LYS A 1 147 ? 14.860 -7.981 -23.625 1.00 94.75 147 LYS A C 1
ATOM 1164 O O . LYS A 1 147 ? 15.217 -7.648 -22.496 1.00 94.75 147 LYS A O 1
ATOM 1169 N N . LYS A 1 148 ? 13.990 -7.251 -24.331 1.00 94.56 148 LYS A N 1
ATOM 1170 C CA . LYS A 1 148 ? 13.342 -6.055 -23.779 1.00 94.56 148 LYS A CA 1
ATOM 1171 C C . LYS A 1 148 ? 12.341 -6.433 -22.689 1.00 94.56 148 LYS A C 1
ATOM 1173 O O . LYS A 1 148 ? 12.333 -5.776 -21.651 1.00 94.56 148 LYS A O 1
ATOM 1178 N N . ALA A 1 149 ? 11.545 -7.481 -22.905 1.00 96.06 149 ALA A N 1
ATOM 1179 C CA . ALA A 1 149 ? 10.594 -7.980 -21.914 1.00 96.06 149 ALA A CA 1
ATOM 1180 C C . ALA A 1 149 ? 11.305 -8.394 -20.612 1.00 96.06 149 ALA A C 1
ATOM 1182 O O . ALA A 1 149 ? 10.923 -7.951 -19.531 1.00 96.06 149 ALA A O 1
ATOM 1183 N N . GLU A 1 150 ? 12.401 -9.149 -20.714 1.00 96.06 150 GLU A N 1
ATOM 1184 C CA . GLU A 1 150 ? 13.224 -9.554 -19.570 1.00 96.06 150 GLU A CA 1
ATOM 1185 C C . GLU A 1 150 ? 13.781 -8.343 -18.812 1.00 96.06 150 GLU A C 1
ATOM 1187 O O . GLU A 1 150 ? 13.623 -8.248 -17.597 1.00 96.06 150 GLU A O 1
ATOM 1192 N N . LYS A 1 151 ? 14.341 -7.355 -19.522 1.00 95.62 151 LYS A N 1
ATOM 1193 C CA . LYS A 1 151 ? 14.873 -6.135 -18.895 1.00 95.62 151 LYS A CA 1
ATOM 1194 C C . LYS A 1 151 ? 13.804 -5.355 -18.121 1.00 95.62 151 LYS A C 1
ATOM 1196 O O . LYS A 1 151 ? 14.085 -4.866 -17.028 1.00 95.62 151 LYS A O 1
ATOM 1201 N N . VAL A 1 152 ? 12.595 -5.228 -18.675 1.00 96.00 152 VAL A N 1
ATOM 1202 C CA . VAL A 1 152 ? 11.469 -4.564 -17.993 1.00 96.00 152 VAL A CA 1
ATOM 1203 C C . VAL A 1 152 ? 11.049 -5.357 -16.754 1.00 96.00 152 VAL A C 1
ATOM 1205 O O . VAL A 1 152 ? 10.852 -4.765 -15.691 1.00 96.00 152 VAL A O 1
ATOM 1208 N N . ALA A 1 153 ? 10.959 -6.685 -16.859 1.00 95.75 153 ALA A N 1
ATOM 1209 C CA . ALA A 1 153 ? 10.596 -7.547 -15.739 1.00 95.75 153 ALA A CA 1
ATOM 1210 C C . ALA A 1 153 ? 11.624 -7.471 -14.599 1.00 95.75 153 ALA A C 1
ATOM 1212 O O . ALA A 1 153 ? 11.237 -7.240 -13.456 1.00 95.75 153 ALA A O 1
ATOM 1213 N N . GLU A 1 154 ? 12.920 -7.597 -14.892 1.00 95.00 154 GLU A N 1
ATOM 1214 C CA . GLU A 1 154 ? 13.984 -7.523 -13.880 1.00 95.00 154 GLU A CA 1
ATOM 1215 C C . GLU A 1 154 ? 14.049 -6.153 -13.203 1.00 95.00 154 GLU A C 1
ATOM 1217 O O . GLU A 1 154 ? 14.121 -6.064 -11.976 1.00 95.00 154 GLU A O 1
ATOM 1222 N N . PHE A 1 155 ? 13.925 -5.070 -13.974 1.00 94.12 155 PHE A N 1
ATOM 1223 C CA . PHE A 1 155 ? 13.877 -3.727 -13.401 1.00 94.12 155 PHE A CA 1
ATOM 1224 C C . PHE A 1 155 ? 12.670 -3.546 -12.470 1.00 94.12 155 PHE A C 1
ATOM 1226 O O . PHE A 1 155 ? 12.802 -3.025 -11.362 1.00 94.12 155 PHE A O 1
ATOM 1233 N N . THR A 1 156 ? 11.499 -4.038 -12.876 1.00 94.88 156 THR A N 1
ATOM 1234 C CA . THR A 1 156 ? 10.273 -3.937 -12.073 1.00 94.88 156 THR A CA 1
ATOM 1235 C C . THR A 1 156 ? 10.349 -4.799 -10.805 1.00 94.88 156 THR A C 1
ATOM 1237 O O . THR A 1 156 ? 9.905 -4.361 -9.743 1.00 94.88 156 THR A O 1
ATOM 1240 N N . LYS A 1 157 ? 10.973 -5.986 -10.870 1.00 94.50 157 LYS A N 1
ATOM 1241 C CA . LYS A 1 157 ? 11.237 -6.850 -9.700 1.00 94.50 157 LYS A CA 1
ATOM 1242 C C . LYS A 1 157 ? 12.159 -6.181 -8.684 1.00 94.50 157 LYS A C 1
ATOM 1244 O O . LYS A 1 157 ? 11.943 -6.341 -7.484 1.00 94.50 157 LYS A O 1
ATOM 1249 N N . ALA A 1 158 ? 13.170 -5.445 -9.149 1.00 92.19 158 ALA A N 1
ATOM 1250 C CA . ALA A 1 158 ? 14.095 -4.729 -8.274 1.00 92.19 158 ALA A CA 1
ATOM 1251 C C . ALA A 1 158 ? 13.392 -3.610 -7.486 1.00 92.19 158 ALA A C 1
ATOM 1253 O O . ALA A 1 158 ? 13.670 -3.420 -6.303 1.00 92.19 158 ALA A O 1
ATOM 1254 N N . VAL A 1 159 ? 12.450 -2.907 -8.125 1.00 92.25 159 VAL A N 1
ATOM 1255 C CA . VAL A 1 159 ? 11.633 -1.866 -7.481 1.00 92.25 159 VAL A CA 1
ATOM 1256 C C . VAL A 1 159 ? 10.655 -2.470 -6.467 1.00 92.25 159 VAL A C 1
ATOM 1258 O O . VAL A 1 159 ? 10.584 -2.005 -5.331 1.00 92.25 159 VAL A O 1
ATOM 1261 N N . TYR A 1 160 ? 9.934 -3.531 -6.843 1.00 91.25 160 TYR A N 1
ATOM 1262 C CA . TYR A 1 160 ? 8.952 -4.204 -5.982 1.00 91.25 160 TYR A CA 1
ATOM 1263 C C . TYR A 1 160 ? 9.530 -5.472 -5.337 1.00 91.25 160 TYR A C 1
ATOM 1265 O O . TYR A 1 160 ? 9.223 -6.613 -5.709 1.00 91.25 160 TYR A O 1
ATOM 1273 N N . SER A 1 161 ? 10.390 -5.249 -4.342 1.00 87.00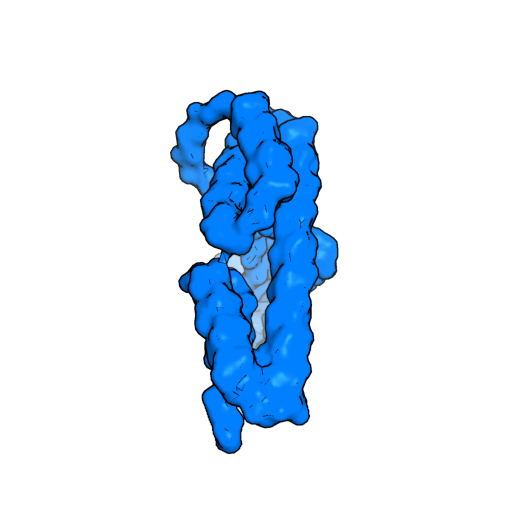 161 SER A N 1
ATOM 1274 C CA . SER A 1 161 ? 11.136 -6.288 -3.620 1.00 87.00 161 SER A CA 1
ATOM 1275 C C . SER A 1 161 ? 10.539 -6.687 -2.261 1.00 87.00 161 SER A C 1
ATOM 1277 O O . SER A 1 161 ? 10.938 -7.715 -1.717 1.00 87.00 161 SER A O 1
ATOM 1279 N N . ARG A 1 162 ? 9.562 -5.933 -1.742 1.00 86.38 162 ARG A N 1
ATOM 1280 C CA . ARG A 1 162 ? 8.860 -6.200 -0.471 1.00 86.38 162 ARG A CA 1
ATOM 1281 C C . ARG A 1 162 ? 7.704 -7.181 -0.662 1.00 86.38 162 ARG A C 1
ATOM 1283 O O . ARG A 1 162 ? 6.895 -6.979 -1.559 1.00 86.38 162 ARG A O 1
ATOM 1290 N N . VAL A 1 163 ? 7.616 -8.218 0.169 1.00 87.06 163 VAL A N 1
ATOM 1291 C CA . VAL A 1 163 ? 6.616 -9.303 0.041 1.00 87.06 163 VAL A CA 1
ATOM 1292 C C . VAL A 1 163 ? 5.212 -8.830 0.431 1.00 87.06 163 VAL A C 1
ATOM 1294 O O . VAL A 1 163 ? 4.214 -9.394 -0.005 1.00 87.06 163 VAL A O 1
ATOM 1297 N N . GLU A 1 164 ? 5.133 -7.771 1.227 1.00 82.81 164 GLU A N 1
ATOM 1298 C CA . GLU A 1 164 ? 3.896 -7.159 1.707 1.00 82.81 164 GLU A CA 1
ATOM 1299 C C . GLU A 1 164 ? 3.150 -6.397 0.596 1.00 82.81 164 GLU A C 1
ATOM 1301 O O . GLU A 1 164 ? 1.961 -6.115 0.726 1.00 82.81 164 GLU A O 1
ATOM 1306 N N . ASP A 1 165 ? 3.828 -6.077 -0.510 1.00 86.19 165 ASP A N 1
ATOM 1307 C CA . ASP A 1 165 ? 3.236 -5.416 -1.671 1.00 86.19 165 ASP A CA 1
ATOM 1308 C C . ASP A 1 165 ? 2.735 -6.459 -2.678 1.00 86.19 165 ASP A C 1
ATOM 1310 O O . ASP A 1 165 ? 3.523 -7.214 -3.240 1.00 86.19 165 ASP A O 1
ATOM 1314 N N . GLN A 1 166 ? 1.437 -6.479 -2.992 1.00 87.69 166 GLN A N 1
ATOM 1315 C CA . GLN A 1 166 ? 0.865 -7.439 -3.946 1.00 87.69 166 GLN A CA 1
ATOM 1316 C C . GLN A 1 166 ? 1.567 -7.423 -5.322 1.00 87.69 166 GLN A C 1
ATOM 1318 O O . GLN A 1 166 ? 1.696 -8.468 -5.974 1.00 87.69 166 GLN A O 1
ATOM 1323 N N . ARG A 1 167 ? 2.102 -6.268 -5.744 1.00 91.75 167 ARG A N 1
ATOM 1324 C CA . ARG A 1 167 ? 2.837 -6.110 -7.011 1.00 91.75 167 ARG A CA 1
ATOM 1325 C C . ARG A 1 167 ? 4.116 -6.945 -7.052 1.00 91.75 167 ARG A C 1
ATOM 1327 O O . ARG A 1 167 ? 4.524 -7.360 -8.137 1.00 91.75 167 ARG A O 1
ATOM 1334 N N . TYR A 1 168 ? 4.700 -7.269 -5.893 1.00 92.44 168 TYR A N 1
ATOM 1335 C CA 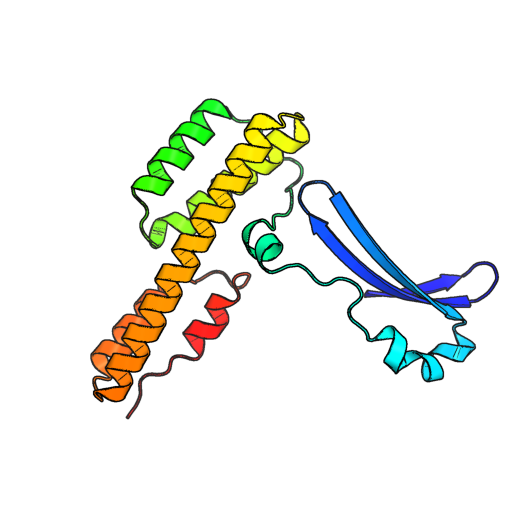. TYR A 1 168 ? 5.804 -8.224 -5.755 1.00 92.44 168 TYR A CA 1
ATOM 1336 C C . TYR A 1 168 ? 5.468 -9.571 -6.393 1.00 92.44 168 TYR A C 1
ATOM 1338 O O . TYR A 1 168 ? 6.285 -10.145 -7.120 1.00 92.44 168 TYR A O 1
ATOM 1346 N N . PHE A 1 169 ? 4.271 -10.092 -6.122 1.00 93.81 169 PHE A N 1
ATOM 1347 C CA . PHE A 1 169 ? 3.841 -11.385 -6.642 1.00 93.81 169 PHE A CA 1
ATOM 1348 C C . PHE A 1 169 ? 3.464 -11.292 -8.114 1.00 93.81 169 PHE A C 1
ATOM 1350 O O . PHE A 1 169 ? 3.731 -12.219 -8.877 1.00 93.81 169 PHE A O 1
ATOM 1357 N N . ASP A 1 170 ? 2.868 -10.176 -8.527 1.00 93.81 170 ASP A N 1
ATOM 1358 C CA . ASP A 1 170 ? 2.411 -10.005 -9.901 1.00 93.81 170 ASP A CA 1
ATOM 1359 C C . ASP A 1 170 ? 3.569 -9.886 -10.888 1.00 93.81 170 ASP A C 1
ATOM 1361 O O . ASP A 1 170 ? 3.568 -10.588 -11.900 1.00 93.81 170 ASP A O 1
ATOM 1365 N N . VAL A 1 171 ? 4.605 -9.104 -10.571 1.00 94.12 171 VAL A N 1
ATOM 1366 C CA . VAL A 1 171 ? 5.786 -8.976 -11.441 1.00 94.12 171 VAL A CA 1
ATOM 1367 C C . VAL A 1 171 ? 6.571 -10.288 -11.566 1.00 94.12 171 VAL A C 1
ATOM 1369 O O . VAL A 1 171 ? 7.184 -10.569 -12.592 1.00 94.12 171 VAL A O 1
ATOM 1372 N N . ARG A 1 172 ? 6.529 -11.162 -10.554 1.00 94.44 172 ARG A N 1
ATOM 1373 C CA . ARG A 1 172 ? 7.197 -12.478 -10.600 1.00 94.44 172 ARG A CA 1
ATOM 1374 C C . ARG A 1 172 ? 6.511 -13.474 -11.531 1.00 94.44 172 ARG A C 1
ATOM 1376 O O . ARG A 1 172 ? 7.127 -14.468 -11.913 1.00 94.44 172 ARG A O 1
ATOM 1383 N N . LYS A 1 173 ? 5.269 -13.200 -11.935 1.00 94.00 173 LYS A N 1
ATOM 1384 C CA . LYS A 1 173 ? 4.569 -13.963 -12.976 1.00 94.00 173 LYS A CA 1
ATOM 1385 C C . LYS A 1 173 ? 5.016 -13.552 -14.384 1.00 94.00 173 LYS A C 1
ATOM 1387 O O . LYS A 1 173 ? 4.716 -14.274 -15.330 1.00 94.00 173 LYS A O 1
ATOM 1392 N N . TRP A 1 174 ? 5.729 -12.431 -14.539 1.00 94.69 174 TRP A N 1
ATOM 1393 C CA . TRP A 1 174 ? 6.204 -11.948 -15.837 1.00 94.69 174 TRP A CA 1
ATOM 1394 C C . TRP A 1 174 ? 7.401 -12.787 -16.283 1.00 94.69 174 TRP A C 1
ATOM 1396 O O . TRP A 1 174 ? 8.527 -12.611 -15.810 1.00 94.69 174 TRP A O 1
ATOM 1406 N N . LYS A 1 175 ? 7.136 -13.745 -17.172 1.00 89.56 175 LYS A N 1
ATOM 1407 C CA . LYS A 1 175 ? 8.145 -14.623 -17.765 1.00 89.56 175 LYS A CA 1
ATOM 1408 C C . LYS A 1 175 ? 8.355 -14.222 -19.217 1.00 89.56 175 LYS A C 1
ATOM 1410 O O . LYS A 1 175 ? 7.422 -14.294 -20.010 1.00 89.56 175 LYS A O 1
ATOM 1415 N N . ALA A 1 176 ? 9.572 -13.805 -19.541 1.00 80.62 176 ALA A N 1
ATOM 1416 C CA . ALA A 1 176 ? 10.013 -13.684 -20.920 1.00 80.62 176 ALA A CA 1
ATOM 1417 C C . ALA A 1 176 ? 10.559 -15.049 -21.360 1.00 80.62 176 ALA A C 1
ATOM 1419 O O . ALA A 1 176 ? 11.415 -15.620 -20.687 1.00 80.62 176 ALA A O 1
ATOM 1420 N N . GLY A 1 177 ? 10.043 -15.584 -22.458 1.00 73.44 177 GLY A N 1
ATOM 1421 C CA . GLY A 1 177 ? 10.514 -16.822 -23.065 1.00 73.44 177 GLY A CA 1
ATOM 1422 C C . GLY A 1 177 ? 9.988 -16.918 -24.496 1.00 73.44 177 GLY A C 1
ATOM 1423 O O . GLY A 1 177 ? 8.960 -16.297 -24.771 1.00 73.44 177 GLY A O 1
ATOM 1424 N N . PRO A 1 178 ? 10.698 -17.614 -25.399 1.00 57.22 178 PRO A N 1
ATOM 1425 C CA . PRO A 1 178 ? 10.118 -18.027 -26.671 1.00 57.22 178 PRO A CA 1
ATOM 1426 C C . PRO A 1 178 ? 8.913 -18.957 -26.472 1.00 57.22 178 PRO A C 1
ATOM 1428 O O . PRO A 1 178 ? 8.859 -19.656 -25.431 1.00 57.22 178 PRO A O 1
#

Foldseek 3Di:
DWDWDDDPAIKTKDWDWDAAQPDIDIDMDIDHPVCCVVCVVVRPDDPDDDDPLCVLLGDHADPPQDDDPLVVLLVVLVVCLVVDDLQCLVVSLVSLNSQLNNCVVVVVVVSNVSSSVSSSSSVVVVVVVLVVLVVQLVVCVVVLVLVSNVVSLVVQCVSVVDPVDPSNVVSVPRDRDD

Secondary structure (DSSP, 8-state):
-EEEEEESEEEEEEEEEEEEBTEEEEEEEEEEGGGHHHHHHHHTS------HHHHHH--B--TTPPP--HHHHHHHHHHHHHT--GGGHHHHHHHHHHHHHHHHHHT-HHHHHHHHHHHHHHHHHHHHHHHHHHHHHHHHHHTT-HHHHHHHHHHHHHH---TTSHHHHHHHT-----